Protein AF-A0A7V6NNH3-F1 (afdb_monomer)

pLDDT: mean 90.42, std 9.99, range [41.69, 98.5]

Nearest PDB structures (foldseek):
  5eke-assembly1_D  TM=4.914E-01  e=5.985E-01  Synechocystis sp. PCC 6803 substr. Kazusa
  5ekp-assemb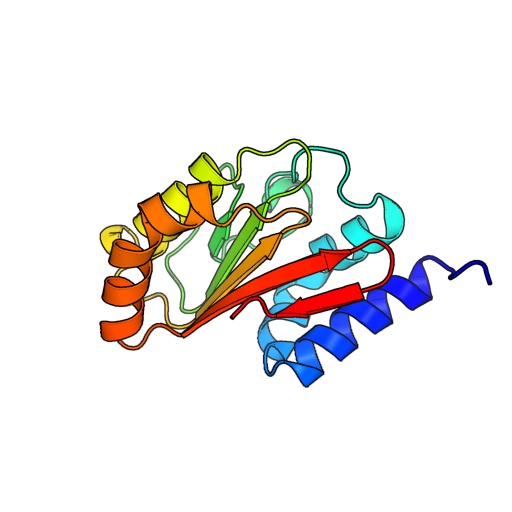ly1_D  TM=4.796E-01  e=7.758E-01  Synechocystis sp. PCC 6803 substr. Kazusa
  1tzz-assembly2_B  TM=4.819E-01  e=1.583E+00  Bradyrhizobium japonicum
  8hzy-assembly2_B  TM=3.516E-01  e=1.689E+00  Homo sapiens
  7coq-assembly1_F  TM=4.501E-01  e=5.429E+00  Enterococcus hirae ATCC 9790

Mean predicted aligned error: 4.16 Å

Sequence (146 aa):
MIIHDDELLYVLLDKLSELGLADFGELILPLLERIAEKGTKGKCPNGEEIGIDHYINFIPSRIKGMCCDRLVVVCFDGDSLDERLREMVYHSGIYCQNRNKRVLFLTSKWDTGIFEKHADACRIIESWGVDVNFVLIGKNTVNMIK

Solvent-accessible surface area (backbone atoms only — not comparable to full-atom values): 8015 Å² total; per-residue (Å²): 135,85,78,54,53,70,54,48,36,52,51,53,44,51,45,31,39,78,70,75,40,45,83,50,45,74,68,40,39,57,58,44,50,43,40,38,75,67,52,48,75,45,57,62,68,35,31,70,82,55,69,40,56,58,76,45,24,46,38,48,48,92,62,82,48,47,80,32,50,46,34,42,36,52,34,22,63,57,42,56,66,62,57,46,52,48,50,49,48,47,39,49,57,64,73,23,48,92,41,38,40,36,35,42,40,42,20,53,67,87,55,68,80,57,46,60,78,47,44,68,60,49,54,54,42,37,75,74,67,26,49,76,43,42,34,41,41,53,100,91,46,73,42,79,61,129

Secondary structure (DSSP, 8-state):
----HHHHHHHHHHHHHHTT-HHHHTTTHHHHHHHHHH-SSSPPPPGGGGT--TTSEEES-SS-----SEEEEEE-TTS-HHHHHHHHHHIIIIISTTT--EEEEEES---HHHHHHHHHHHHHHHHTT-EEEEEEEETTEEEEE-

Structure (mmCIF, N/CA/C/O backbone):
data_AF-A0A7V6NNH3-F1
#
_entry.id   AF-A0A7V6NNH3-F1
#
loop_
_atom_site.group_PDB
_atom_site.id
_atom_site.type_symbol
_atom_site.label_atom_id
_atom_site.label_alt_id
_atom_site.label_comp_id
_atom_site.label_asym_id
_atom_site.label_entity_id
_atom_site.label_seq_id
_atom_site.pdbx_PDB_ins_code
_atom_site.Cartn_x
_atom_site.Cartn_y
_atom_site.Cartn_z
_atom_site.occupancy
_atom_site.B_iso_or_equiv
_atom_site.auth_seq_id
_atom_site.auth_comp_id
_atom_site.auth_asym_id
_atom_site.auth_atom_id
_atom_site.pdbx_PDB_model_num
ATOM 1 N N . MET A 1 1 ? 28.087 -9.392 6.983 1.00 41.69 1 MET A N 1
ATOM 2 C CA . MET A 1 1 ? 27.478 -10.160 5.884 1.00 41.69 1 MET A CA 1
ATOM 3 C C . MET A 1 1 ? 26.823 -9.139 4.976 1.00 41.69 1 MET A C 1
ATOM 5 O O . MET A 1 1 ? 25.943 -8.428 5.446 1.00 41.69 1 MET A O 1
ATOM 9 N N . ILE A 1 2 ? 27.386 -8.919 3.789 1.00 43.66 2 ILE A N 1
ATOM 10 C CA . ILE A 1 2 ? 26.808 -8.004 2.800 1.00 43.66 2 ILE A CA 1
ATOM 11 C C . ILE A 1 2 ? 25.787 -8.855 2.056 1.00 43.66 2 ILE A C 1
ATOM 13 O O . ILE A 1 2 ? 26.177 -9.830 1.429 1.00 43.66 2 ILE A O 1
ATOM 17 N N . ILE A 1 3 ? 24.510 -8.547 2.249 1.00 48.88 3 ILE A N 1
ATOM 18 C CA . ILE A 1 3 ? 23.412 -9.181 1.523 1.00 48.88 3 ILE A CA 1
ATOM 19 C C . ILE A 1 3 ? 23.488 -8.627 0.099 1.00 48.88 3 ILE A C 1
ATOM 21 O O . ILE A 1 3 ? 23.536 -7.406 -0.063 1.00 48.88 3 ILE A O 1
ATOM 25 N N . HIS A 1 4 ? 23.615 -9.499 -0.900 1.00 56.59 4 HIS A N 1
ATOM 26 C CA . HIS A 1 4 ? 23.572 -9.089 -2.307 1.00 56.59 4 HIS A CA 1
ATOM 27 C C . HIS A 1 4 ? 22.135 -8.687 -2.678 1.00 56.59 4 HIS A C 1
ATOM 29 O O . HIS A 1 4 ? 21.194 -9.230 -2.107 1.00 56.59 4 HIS A O 1
ATOM 35 N N . ASP A 1 5 ? 21.952 -7.753 -3.614 1.00 61.66 5 ASP A N 1
ATOM 36 C CA . ASP A 1 5 ? 20.634 -7.176 -3.942 1.00 61.66 5 ASP A CA 1
ATOM 37 C C . ASP A 1 5 ? 19.574 -8.253 -4.280 1.00 61.66 5 ASP A C 1
ATOM 39 O O . ASP A 1 5 ? 18.426 -8.153 -3.841 1.00 61.66 5 ASP A O 1
ATOM 43 N N . ASP A 1 6 ? 19.983 -9.349 -4.931 1.00 65.31 6 ASP A N 1
ATOM 44 C CA . ASP A 1 6 ? 19.124 -10.506 -5.227 1.00 65.31 6 ASP A CA 1
ATOM 45 C C . ASP A 1 6 ? 18.584 -11.195 -3.960 1.00 65.31 6 ASP A C 1
ATOM 47 O O . ASP A 1 6 ? 17.434 -11.629 -3.926 1.00 65.31 6 ASP A O 1
ATOM 51 N N . GLU A 1 7 ? 19.371 -11.274 -2.882 1.00 79.19 7 GLU A N 1
ATOM 52 C CA . GLU A 1 7 ? 18.946 -11.911 -1.628 1.00 79.19 7 GLU A CA 1
ATOM 53 C C . GLU A 1 7 ? 17.832 -11.113 -0.936 1.00 79.19 7 GLU A C 1
ATOM 55 O O . GLU A 1 7 ? 16.930 -11.707 -0.343 1.00 79.19 7 GLU A O 1
ATOM 60 N N . LEU A 1 8 ? 17.848 -9.778 -1.026 1.00 80.88 8 LEU A N 1
ATOM 61 C CA . LEU A 1 8 ? 16.819 -8.944 -0.403 1.00 80.88 8 LEU A CA 1
ATOM 62 C C . LEU A 1 8 ? 15.466 -9.109 -1.104 1.00 80.88 8 LEU A C 1
ATOM 64 O O . LEU A 1 8 ? 14.445 -9.203 -0.425 1.00 80.88 8 LEU A O 1
ATOM 68 N N . LEU A 1 9 ? 15.446 -9.219 -2.435 1.00 87.75 9 LEU A N 1
ATOM 69 C CA . LEU A 1 9 ? 14.219 -9.484 -3.189 1.00 87.75 9 LEU A CA 1
ATOM 70 C C . LEU A 1 9 ? 13.553 -10.797 -2.749 1.00 87.75 9 LEU A C 1
ATOM 72 O O . LEU A 1 9 ? 12.356 -10.811 -2.451 1.00 87.75 9 LEU A O 1
ATOM 76 N N . TYR A 1 10 ? 14.326 -11.884 -2.648 1.00 87.94 10 TYR A N 1
ATOM 77 C CA . TYR A 1 10 ? 13.797 -13.171 -2.187 1.00 87.94 10 TYR A CA 1
ATOM 78 C C . TYR A 1 10 ? 13.292 -13.103 -0.747 1.00 87.94 10 TYR A C 1
ATOM 80 O O . TYR A 1 10 ? 12.237 -13.658 -0.455 1.00 87.94 10 TYR A O 1
ATOM 88 N N . VAL A 1 11 ? 13.982 -12.377 0.139 1.00 85.94 11 VAL A N 1
ATOM 89 C CA . VAL A 1 11 ? 13.515 -12.161 1.517 1.00 85.94 11 VAL A CA 1
ATOM 90 C C . VAL A 1 11 ? 12.179 -11.417 1.540 1.00 85.94 11 VAL A C 1
ATOM 92 O O . VAL A 1 11 ? 11.293 -11.793 2.303 1.00 85.94 11 VAL A O 1
ATOM 95 N N . LEU A 1 12 ? 11.999 -10.382 0.713 1.00 86.69 12 LEU A N 1
ATOM 96 C CA . LEU A 1 12 ? 10.727 -9.655 0.633 1.00 86.69 12 LEU A CA 1
ATOM 97 C C . LEU A 1 12 ? 9.589 -10.574 0.164 1.00 86.69 12 LEU A C 1
ATOM 99 O O . LEU A 1 12 ? 8.521 -10.584 0.775 1.00 86.69 12 LEU A O 1
ATOM 103 N N . LEU A 1 13 ? 9.824 -11.358 -0.891 1.00 90.75 13 LEU A N 1
ATOM 104 C CA . LEU A 1 13 ? 8.839 -12.294 -1.441 1.00 90.75 13 LEU A CA 1
ATOM 105 C C . LEU A 1 13 ? 8.470 -13.396 -0.443 1.00 90.75 13 LEU A C 1
ATOM 107 O O . LEU A 1 13 ? 7.286 -13.657 -0.226 1.00 90.75 13 LEU A O 1
ATOM 111 N N . ASP A 1 14 ? 9.467 -14.003 0.198 1.00 89.81 14 ASP A N 1
ATOM 112 C CA . ASP A 1 14 ? 9.269 -15.049 1.201 1.00 89.81 14 ASP A CA 1
ATOM 113 C C . ASP A 1 14 ? 8.482 -14.512 2.400 1.00 89.81 14 ASP A C 1
ATOM 115 O O . ASP A 1 14 ? 7.497 -15.111 2.825 1.00 89.81 14 ASP A O 1
ATOM 119 N N . LYS A 1 15 ? 8.807 -13.303 2.873 1.00 87.88 15 LYS A N 1
ATOM 120 C CA . LYS A 1 15 ? 8.063 -12.662 3.964 1.00 87.88 15 LYS A CA 1
ATOM 121 C C . LYS A 1 15 ? 6.627 -12.324 3.585 1.00 87.88 15 LYS A C 1
ATOM 123 O O . LYS A 1 15 ? 5.733 -12.531 4.399 1.00 87.88 15 LYS A O 1
ATOM 128 N N . LEU A 1 16 ? 6.369 -11.834 2.372 1.00 90.38 16 LEU A N 1
ATOM 129 C CA . LEU A 1 16 ? 4.991 -11.647 1.908 1.00 90.38 16 LEU A CA 1
ATOM 130 C C . LEU A 1 16 ? 4.242 -12.984 1.872 1.00 90.38 16 LEU A C 1
ATOM 132 O O . LEU A 1 16 ? 3.086 -13.043 2.284 1.00 90.38 16 LEU A O 1
ATOM 136 N N . SER A 1 17 ? 4.900 -14.064 1.451 1.00 91.94 17 SER A N 1
ATOM 137 C CA . SER A 1 17 ? 4.321 -15.408 1.459 1.00 91.94 17 SER A CA 1
ATOM 138 C C . SER A 1 17 ? 3.992 -15.900 2.873 1.00 91.94 17 SER A C 1
ATOM 140 O O . SER A 1 17 ? 2.852 -16.289 3.131 1.00 91.94 17 SER A O 1
ATOM 142 N N . GLU A 1 18 ? 4.935 -15.793 3.816 1.00 90.25 18 GLU A N 1
ATOM 143 C CA . GLU A 1 18 ? 4.736 -16.134 5.235 1.00 90.25 18 GLU A CA 1
ATOM 144 C C . GLU A 1 18 ? 3.561 -15.369 5.868 1.00 90.25 18 GLU A C 1
ATOM 146 O O . GLU A 1 18 ? 2.869 -15.893 6.740 1.00 90.25 18 GLU A O 1
ATOM 151 N N . LEU A 1 19 ? 3.323 -14.133 5.420 1.00 88.38 19 LEU A N 1
ATOM 152 C CA . LEU A 1 19 ? 2.232 -13.275 5.881 1.00 88.38 19 LEU A CA 1
ATOM 153 C C . LEU A 1 19 ? 0.894 -13.524 5.156 1.00 88.38 19 LEU A C 1
ATOM 155 O O . LEU A 1 19 ? -0.081 -12.832 5.439 1.00 88.38 19 LEU A O 1
ATOM 159 N N . GLY A 1 20 ? 0.815 -14.482 4.225 1.00 90.06 20 GLY A N 1
ATOM 160 C CA . GLY A 1 20 ? -0.402 -14.753 3.446 1.00 90.06 20 GLY A CA 1
ATOM 161 C C . GLY A 1 20 ? -0.700 -13.706 2.361 1.00 90.06 20 GLY A C 1
ATOM 162 O O . GLY A 1 20 ? -1.850 -13.530 1.950 1.00 90.06 20 GLY A O 1
ATOM 163 N N . LEU A 1 21 ? 0.332 -12.999 1.899 1.00 91.69 21 LEU A N 1
ATOM 164 C CA . LEU A 1 21 ? 0.287 -11.901 0.925 1.00 91.69 21 LEU A CA 1
ATOM 165 C C . LEU A 1 21 ? 1.037 -12.241 -0.378 1.00 91.69 21 LEU A C 1
ATOM 167 O O . LEU A 1 21 ? 1.398 -11.344 -1.140 1.00 91.69 21 LEU A O 1
ATOM 171 N N . ALA A 1 22 ? 1.283 -13.529 -0.648 1.00 91.25 22 ALA A N 1
ATOM 172 C CA . ALA A 1 22 ? 2.004 -13.991 -1.840 1.00 91.25 22 ALA A CA 1
ATOM 173 C C . ALA A 1 22 ? 1.379 -13.495 -3.158 1.00 91.25 22 ALA A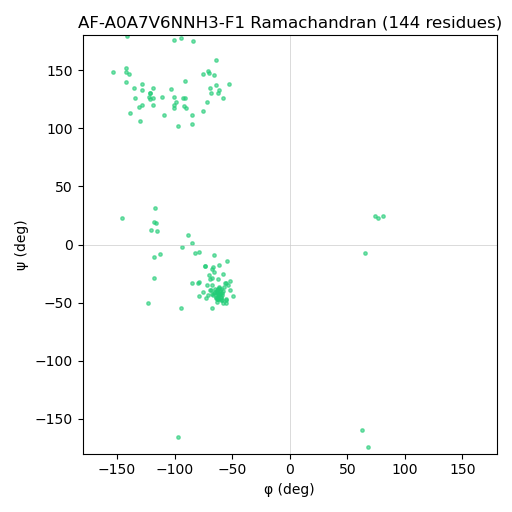 C 1
ATOM 175 O O . ALA A 1 22 ? 2.093 -13.197 -4.111 1.00 91.25 22 ALA A O 1
ATOM 176 N N . ASP A 1 23 ? 0.053 -13.348 -3.201 1.00 89.50 23 ASP A N 1
ATOM 177 C CA . ASP A 1 23 ? -0.687 -12.865 -4.370 1.00 89.50 23 ASP A CA 1
ATOM 178 C C . ASP A 1 23 ? -0.409 -11.396 -4.713 1.00 89.50 23 ASP A C 1
ATOM 180 O O . ASP A 1 23 ? -0.657 -10.980 -5.843 1.00 89.50 23 ASP A O 1
ATOM 184 N N . PHE A 1 24 ? 0.110 -10.606 -3.769 1.00 91.44 24 PHE A N 1
ATOM 185 C CA . PHE A 1 24 ? 0.626 -9.274 -4.066 1.00 91.44 24 PHE A CA 1
ATOM 186 C C . PHE A 1 24 ? 2.029 -9.320 -4.667 1.00 91.44 24 PHE A C 1
ATOM 188 O O . PHE A 1 24 ? 2.335 -8.471 -5.498 1.00 91.44 24 PHE A O 1
ATOM 195 N N . GLY A 1 25 ? 2.863 -10.289 -4.276 1.00 87.38 25 GLY A N 1
ATOM 196 C CA . GLY A 1 25 ? 4.284 -10.345 -4.632 1.00 87.38 25 GLY A CA 1
ATOM 197 C C . GLY A 1 25 ? 4.538 -10.294 -6.139 1.00 87.38 25 GLY A C 1
ATOM 198 O O . GLY A 1 25 ? 5.329 -9.471 -6.592 1.00 87.38 25 GLY A O 1
ATOM 199 N N . GLU A 1 26 ? 3.811 -11.097 -6.921 1.00 84.69 26 GLU A N 1
ATOM 200 C CA . GLU A 1 26 ? 3.919 -11.088 -8.390 1.00 84.69 26 GLU A CA 1
ATOM 201 C C . GLU A 1 26 ? 3.455 -9.757 -9.001 1.00 84.69 26 GLU A C 1
ATOM 203 O O . GLU A 1 26 ? 4.070 -9.244 -9.933 1.00 84.69 26 GLU A O 1
ATOM 208 N N . LEU A 1 27 ? 2.391 -9.166 -8.450 1.00 87.69 27 LEU A N 1
ATOM 209 C CA . LEU A 1 27 ? 1.783 -7.932 -8.958 1.00 87.69 27 LEU A CA 1
ATOM 210 C C . LEU A 1 27 ? 2.667 -6.703 -8.743 1.00 87.69 27 LEU A C 1
ATOM 212 O O . LEU A 1 27 ? 2.553 -5.723 -9.477 1.00 87.69 27 LEU A O 1
ATOM 216 N N . ILE A 1 28 ? 3.526 -6.741 -7.725 1.00 92.12 28 ILE A N 1
ATOM 217 C CA . ILE A 1 28 ? 4.402 -5.627 -7.359 1.00 92.12 28 ILE A CA 1
ATOM 218 C C . ILE A 1 28 ? 5.878 -5.976 -7.480 1.00 92.12 28 ILE A C 1
ATOM 220 O O . ILE A 1 28 ? 6.710 -5.269 -6.915 1.00 92.12 28 ILE A O 1
ATOM 224 N N . LEU A 1 29 ? 6.226 -7.014 -8.243 1.00 93.12 29 LEU A N 1
ATOM 225 C CA . LEU A 1 29 ? 7.616 -7.410 -8.455 1.00 93.12 29 LEU A CA 1
ATOM 226 C C . LEU A 1 29 ? 8.523 -6.226 -8.861 1.00 93.12 29 LEU A C 1
ATOM 228 O O . LEU A 1 29 ? 9.550 -6.052 -8.203 1.00 93.12 29 LEU A O 1
ATOM 232 N N . PRO A 1 30 ? 8.123 -5.320 -9.784 1.00 94.06 30 PRO A N 1
ATOM 233 C CA . PRO A 1 30 ? 8.950 -4.157 -10.125 1.00 94.06 30 PRO A CA 1
ATOM 234 C C . PRO A 1 30 ? 9.198 -3.193 -8.952 1.00 94.06 30 PRO A C 1
ATOM 236 O O . PRO A 1 30 ? 10.226 -2.516 -8.880 1.00 94.06 30 PRO A O 1
ATOM 239 N N . LEU A 1 31 ? 8.258 -3.113 -8.001 1.00 94.06 31 LEU A N 1
ATOM 240 C CA . LEU A 1 31 ? 8.447 -2.350 -6.768 1.00 94.06 31 LEU A CA 1
ATOM 241 C C . LEU A 1 31 ? 9.453 -3.045 -5.845 1.00 94.06 31 LEU A C 1
ATOM 243 O O . LEU A 1 31 ? 10.298 -2.366 -5.265 1.00 94.06 31 LEU A O 1
ATOM 247 N N . LEU A 1 32 ? 9.357 -4.368 -5.692 1.00 92.50 32 LEU A N 1
ATOM 248 C CA . LEU A 1 32 ? 10.240 -5.134 -4.809 1.00 92.50 32 LEU A CA 1
ATOM 249 C C . LEU A 1 32 ? 11.685 -5.118 -5.314 1.00 92.50 32 LEU A C 1
ATOM 251 O O . LEU A 1 32 ? 12.590 -4.864 -4.522 1.00 92.50 32 LEU A O 1
ATOM 255 N N . GLU A 1 33 ? 11.893 -5.291 -6.622 1.00 91.94 33 GLU A N 1
ATOM 256 C CA . GLU A 1 33 ? 13.202 -5.141 -7.275 1.00 91.94 33 GLU A CA 1
ATOM 257 C C . GLU A 1 33 ? 13.791 -3.757 -6.985 1.00 91.94 33 GLU A C 1
ATOM 259 O O . GLU A 1 33 ? 14.923 -3.621 -6.524 1.00 91.94 33 GLU A O 1
ATOM 264 N N . ARG A 1 34 ? 12.980 -2.704 -7.133 1.00 91.31 34 ARG A N 1
ATOM 265 C CA . ARG A 1 34 ? 13.418 -1.342 -6.824 1.00 91.31 34 ARG A CA 1
ATOM 266 C C . ARG A 1 34 ? 13.773 -1.149 -5.352 1.00 91.31 34 ARG A C 1
ATOM 268 O O . ARG A 1 34 ? 14.730 -0.431 -5.060 1.00 91.31 34 ARG A O 1
ATOM 275 N N . ILE A 1 35 ? 12.986 -1.702 -4.430 1.00 91.38 35 ILE A N 1
ATOM 276 C CA . ILE A 1 35 ? 13.288 -1.635 -2.994 1.00 91.38 35 ILE A CA 1
ATOM 277 C C . ILE A 1 35 ? 14.631 -2.313 -2.727 1.00 91.38 35 ILE A C 1
ATOM 279 O O . ILE A 1 35 ? 15.436 -1.754 -1.983 1.00 91.38 35 ILE A O 1
ATOM 283 N N . ALA A 1 36 ? 14.887 -3.461 -3.355 1.00 88.94 36 ALA A N 1
ATOM 284 C CA . ALA A 1 36 ? 16.144 -4.178 -3.210 1.00 88.94 36 ALA A CA 1
ATOM 285 C C . ALA A 1 36 ? 17.340 -3.351 -3.717 1.00 88.94 36 ALA A C 1
ATOM 287 O O . ALA A 1 36 ? 18.311 -3.170 -2.988 1.00 88.94 36 ALA A O 1
ATOM 288 N N . GLU A 1 37 ? 17.229 -2.754 -4.906 1.00 88.50 37 GLU A N 1
ATOM 289 C CA . GLU A 1 37 ? 18.312 -1.982 -5.532 1.00 88.50 37 GLU A CA 1
ATOM 290 C C . GLU A 1 37 ? 18.543 -0.594 -4.910 1.00 88.50 37 GLU A C 1
ATOM 292 O O . GLU A 1 37 ? 19.671 -0.108 -4.805 1.00 88.50 37 GLU A O 1
ATOM 297 N N . LYS A 1 38 ? 17.461 0.124 -4.583 1.00 89.44 38 LYS A N 1
ATOM 298 C CA . LYS A 1 38 ? 17.494 1.573 -4.292 1.00 89.44 38 LYS A CA 1
ATOM 299 C C . LYS A 1 38 ? 17.051 1.915 -2.874 1.00 89.44 38 LYS A C 1
ATOM 301 O O . LYS A 1 38 ? 17.224 3.059 -2.441 1.00 89.44 38 LYS A O 1
ATOM 306 N N . GLY A 1 39 ? 16.493 0.951 -2.145 1.00 90.38 39 GLY A N 1
ATOM 307 C CA . GLY A 1 39 ? 15.923 1.156 -0.820 1.00 90.38 39 GLY A CA 1
ATOM 308 C C . GLY A 1 39 ? 14.736 2.123 -0.815 1.00 90.38 39 GLY A C 1
ATOM 309 O O . GLY A 1 39 ? 14.097 2.389 -1.833 1.00 90.38 39 GLY A O 1
ATOM 310 N N . THR A 1 40 ? 14.452 2.677 0.366 1.00 93.75 40 THR A N 1
ATOM 311 C CA . THR A 1 40 ? 13.210 3.419 0.663 1.00 93.75 40 THR A CA 1
ATOM 312 C C . THR A 1 40 ? 13.440 4.871 1.101 1.00 93.75 40 THR A C 1
ATOM 314 O O . THR A 1 40 ? 12.523 5.517 1.592 1.00 93.75 40 THR A O 1
ATOM 317 N N . LYS A 1 41 ? 14.652 5.423 0.938 1.00 91.44 41 LYS A N 1
ATOM 318 C CA . LYS A 1 41 ? 15.007 6.767 1.454 1.00 91.44 41 LYS A CA 1
ATOM 319 C C . LYS A 1 41 ? 14.285 7.937 0.772 1.00 91.44 41 LYS A C 1
ATOM 321 O O . LYS A 1 41 ? 14.264 9.044 1.305 1.00 91.44 41 LYS A O 1
ATOM 326 N N . GLY A 1 42 ? 13.774 7.730 -0.439 1.00 92.44 42 GLY A N 1
ATOM 327 C CA . GLY A 1 42 ? 13.114 8.760 -1.244 1.00 92.44 42 GLY A CA 1
ATOM 328 C C . GLY A 1 42 ? 11.592 8.734 -1.127 1.00 92.44 42 GLY A C 1
ATOM 329 O O . GLY A 1 42 ? 11.034 8.087 -0.249 1.00 92.44 42 GLY A O 1
ATOM 330 N N . LYS A 1 43 ? 10.921 9.427 -2.049 1.00 95.06 43 LYS A N 1
ATOM 331 C CA . LYS A 1 43 ? 9.497 9.191 -2.323 1.00 95.06 43 LYS A CA 1
ATOM 332 C C . LYS A 1 43 ? 9.329 7.909 -3.128 1.00 95.06 43 LYS A C 1
ATOM 334 O O . LYS A 1 43 ? 10.181 7.607 -3.973 1.00 95.06 43 LYS A O 1
ATOM 339 N N . CYS A 1 44 ? 8.235 7.190 -2.907 1.00 95.12 44 CYS A N 1
ATOM 340 C CA . CYS A 1 44 ? 7.849 6.125 -3.816 1.00 95.12 44 CYS A CA 1
ATOM 341 C C . CYS A 1 44 ? 7.564 6.728 -5.206 1.00 95.12 44 CYS A C 1
ATOM 343 O O . CYS A 1 44 ? 6.840 7.724 -5.300 1.00 95.12 44 CYS A O 1
ATOM 345 N N . PRO A 1 45 ? 8.140 6.181 -6.293 1.00 94.19 45 PRO A N 1
ATOM 346 C CA . PRO A 1 45 ? 7.739 6.569 -7.641 1.00 94.19 45 PRO A CA 1
ATOM 347 C C . PRO A 1 45 ? 6.283 6.176 -7.886 1.00 94.19 45 PRO A C 1
ATOM 349 O O . PRO A 1 45 ? 5.752 5.276 -7.231 1.00 94.19 45 PRO A O 1
ATOM 352 N N . ASN A 1 46 ? 5.656 6.821 -8.863 1.00 94.81 46 ASN A N 1
ATOM 353 C CA . ASN A 1 46 ? 4.323 6.412 -9.284 1.00 94.81 46 ASN A CA 1
ATOM 354 C C . ASN A 1 46 ? 4.376 5.007 -9.911 1.00 94.81 46 ASN A C 1
ATOM 356 O O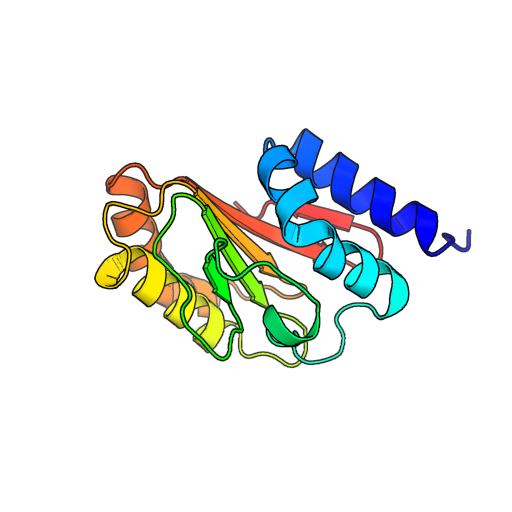 . ASN A 1 46 ? 5.363 4.678 -10.573 1.00 94.81 46 ASN A O 1
ATOM 360 N N . GLY A 1 47 ? 3.333 4.192 -9.731 1.00 92.25 47 GLY A N 1
ATOM 361 C CA . GLY A 1 47 ? 3.300 2.813 -10.242 1.00 92.25 47 GLY A CA 1
ATOM 362 C C . GLY A 1 47 ? 3.634 2.701 -11.735 1.00 92.25 47 GLY A C 1
ATOM 363 O O . GLY A 1 47 ? 4.403 1.834 -12.140 1.00 92.25 47 GLY A O 1
ATOM 364 N N . GLU A 1 48 ? 3.164 3.646 -12.549 1.00 91.19 48 GLU A N 1
ATOM 365 C CA . GLU A 1 48 ? 3.394 3.678 -13.998 1.00 91.19 48 GLU A CA 1
ATOM 366 C C . GLU A 1 48 ? 4.864 3.937 -14.358 1.00 91.19 48 GLU A C 1
ATOM 368 O O . GLU A 1 48 ? 5.342 3.493 -15.398 1.00 91.19 48 GLU A O 1
ATOM 373 N N . GLU A 1 49 ? 5.605 4.645 -13.499 1.00 92.38 49 GLU A N 1
ATOM 374 C CA . GLU A 1 49 ? 7.030 4.944 -13.705 1.00 92.38 49 GLU A CA 1
ATOM 375 C C . GLU A 1 49 ? 7.921 3.721 -13.472 1.00 92.38 49 GLU A C 1
ATOM 377 O O . GLU A 1 49 ? 9.073 3.709 -13.906 1.00 92.38 49 GLU A O 1
ATOM 382 N N . ILE A 1 50 ? 7.403 2.714 -12.769 1.00 92.06 50 ILE A N 1
ATOM 383 C CA . ILE A 1 50 ? 8.106 1.466 -12.465 1.00 92.06 50 ILE A CA 1
ATOM 384 C C . ILE A 1 50 ? 7.440 0.250 -13.112 1.00 92.06 50 ILE A C 1
ATOM 386 O O . ILE A 1 50 ? 7.797 -0.873 -12.791 1.00 92.06 50 ILE A O 1
ATOM 390 N N . GLY A 1 51 ? 6.496 0.456 -14.033 1.00 90.06 51 GLY A N 1
ATOM 391 C CA . GLY A 1 51 ? 5.885 -0.634 -14.794 1.00 90.06 51 GLY A CA 1
ATOM 392 C C . GLY A 1 51 ? 4.848 -1.461 -14.030 1.00 90.06 51 GLY A C 1
ATOM 393 O O . GLY A 1 51 ? 4.601 -2.600 -14.414 1.00 90.06 51 GLY A O 1
ATOM 394 N N . ILE A 1 52 ? 4.227 -0.916 -12.977 1.00 91.38 52 ILE A N 1
ATOM 395 C CA . ILE A 1 52 ? 3.018 -1.523 -12.403 1.00 91.38 52 ILE A CA 1
ATOM 396 C C . ILE A 1 52 ? 1.872 -1.379 -13.405 1.00 91.38 52 ILE A C 1
ATOM 398 O O . ILE A 1 52 ? 1.611 -0.289 -13.920 1.00 91.38 52 ILE A O 1
ATOM 402 N N . ASP A 1 53 ? 1.191 -2.490 -13.670 1.00 85.81 53 ASP A N 1
ATOM 403 C CA . ASP A 1 53 ? 0.062 -2.555 -14.594 1.00 85.81 53 ASP A CA 1
ATOM 404 C C . ASP A 1 53 ? -1.129 -1.708 -14.090 1.00 85.81 53 ASP A C 1
ATOM 406 O O . ASP A 1 53 ? -1.489 -1.748 -12.911 1.00 85.81 53 ASP A O 1
ATOM 410 N N . HIS A 1 54 ? -1.783 -0.964 -14.988 1.00 81.69 54 HIS A N 1
ATOM 411 C CA . HIS A 1 54 ? -2.964 -0.136 -14.695 1.00 81.69 54 HIS A CA 1
ATOM 412 C C . HIS A 1 54 ? -4.216 -0.937 -14.291 1.00 81.69 54 HIS A C 1
ATOM 414 O O . HIS A 1 54 ? -5.218 -0.346 -13.870 1.00 81.69 54 HIS A O 1
ATOM 420 N N . TYR A 1 55 ? -4.188 -2.265 -14.416 1.00 84.25 55 TYR A N 1
ATOM 421 C CA . TYR A 1 55 ? -5.194 -3.180 -13.874 1.00 84.25 55 TYR A CA 1
ATOM 422 C C . TYR A 1 55 ? -5.029 -3.450 -12.368 1.00 84.25 55 TYR A C 1
ATOM 424 O O . TYR A 1 55 ? -5.900 -4.076 -11.757 1.00 84.25 55 TYR A O 1
ATOM 432 N N . ILE A 1 56 ? -3.953 -2.961 -11.747 1.00 85.88 56 ILE A N 1
ATOM 433 C CA . ILE A 1 56 ? -3.730 -2.999 -10.300 1.00 85.88 56 ILE A CA 1
ATOM 434 C C . ILE A 1 56 ? -4.023 -1.606 -9.735 1.00 85.88 56 ILE A C 1
ATOM 436 O O . ILE A 1 56 ? -3.552 -0.602 -10.265 1.00 85.88 56 ILE A O 1
ATOM 440 N N . ASN A 1 57 ? -4.772 -1.517 -8.630 1.00 92.31 57 ASN A N 1
ATOM 441 C CA . ASN A 1 57 ? -4.847 -0.243 -7.916 1.00 92.31 57 ASN A CA 1
ATOM 442 C C . ASN A 1 57 ? -3.538 -0.055 -7.153 1.00 92.31 57 ASN A C 1
ATOM 444 O O . ASN A 1 57 ? -3.242 -0.823 -6.237 1.00 92.31 57 ASN A O 1
ATOM 448 N N . PHE A 1 58 ? -2.768 0.958 -7.532 1.00 94.94 58 PHE A N 1
ATOM 449 C CA . PHE A 1 58 ? -1.474 1.257 -6.941 1.00 94.94 58 PHE A CA 1
ATOM 450 C C . PHE A 1 58 ? -1.415 2.724 -6.527 1.00 94.94 58 PHE A C 1
ATOM 452 O O . PHE A 1 58 ? -1.880 3.603 -7.246 1.00 94.94 58 PHE A O 1
ATOM 459 N N . ILE A 1 59 ? -0.856 2.996 -5.356 1.00 96.19 59 ILE A N 1
ATOM 460 C CA . ILE A 1 59 ? -0.730 4.334 -4.784 1.00 96.19 59 ILE A CA 1
ATOM 461 C C . ILE A 1 59 ? 0.707 4.471 -4.246 1.00 96.19 59 ILE A C 1
ATOM 463 O O . ILE A 1 59 ? 1.087 3.651 -3.415 1.00 96.19 59 ILE A O 1
ATOM 467 N N . PRO A 1 60 ? 1.505 5.495 -4.618 1.00 94.88 60 PRO A N 1
ATOM 468 C CA . PRO A 1 60 ? 1.190 6.612 -5.514 1.00 94.88 60 PRO A CA 1
ATOM 469 C C . PRO A 1 60 ? 1.054 6.209 -6.975 1.00 94.88 60 PRO A C 1
ATOM 471 O O . PRO A 1 60 ? 1.749 5.332 -7.475 1.00 94.88 60 PRO A O 1
ATOM 474 N N . SER A 1 61 ? 0.186 6.920 -7.675 1.00 91.50 61 SER A N 1
ATOM 475 C CA . SER A 1 61 ? -0.030 6.752 -9.102 1.00 91.50 61 SER A CA 1
ATOM 476 C C . SER A 1 61 ? -0.547 8.061 -9.693 1.00 91.50 61 SER A C 1
ATOM 478 O O . SER A 1 61 ? -1.223 8.842 -9.014 1.00 91.50 61 SER A O 1
ATOM 480 N N . ARG A 1 62 ? -0.202 8.324 -10.958 1.00 87.88 62 ARG A N 1
ATOM 481 C CA . ARG A 1 62 ? -0.686 9.503 -11.694 1.00 87.88 62 ARG A CA 1
ATOM 482 C C . ARG A 1 62 ? -2.105 9.297 -12.209 1.00 87.88 62 ARG A C 1
ATOM 484 O O . ARG A 1 62 ? -2.858 10.264 -12.326 1.00 87.88 62 ARG A O 1
ATOM 491 N N . ILE A 1 63 ? -2.457 8.058 -12.541 1.00 83.31 63 ILE A N 1
ATOM 492 C CA . ILE A 1 63 ? -3.776 7.668 -13.021 1.00 83.31 63 ILE A CA 1
ATOM 493 C C . ILE A 1 63 ? -4.398 6.659 -12.066 1.00 83.31 63 ILE A C 1
ATOM 495 O O . ILE A 1 63 ? -3.873 5.593 -11.825 1.00 83.31 63 ILE A O 1
ATOM 499 N N . LYS A 1 64 ? -5.600 6.932 -11.578 1.00 72.75 64 LYS A N 1
ATOM 500 C CA . LYS A 1 64 ? -6.268 6.103 -10.560 1.00 72.75 64 LYS A CA 1
ATOM 501 C C . LYS A 1 64 ? -6.425 4.600 -10.897 1.00 72.75 64 LYS A C 1
ATOM 503 O O . LYS A 1 64 ? -6.746 3.824 -10.003 1.00 72.75 64 LYS A O 1
ATOM 508 N N . GLY A 1 65 ? -6.233 4.203 -12.157 1.00 76.50 65 GLY A N 1
ATOM 509 C CA . GLY A 1 65 ? -6.455 2.841 -12.635 1.00 76.50 65 GLY A CA 1
ATOM 510 C C . GLY A 1 65 ? -7.934 2.458 -12.616 1.00 76.50 65 GLY A C 1
ATOM 511 O O . GLY A 1 65 ? -8.816 3.285 -12.354 1.00 76.50 65 GLY A O 1
ATOM 512 N N . MET A 1 66 ? -8.221 1.192 -12.916 1.00 85.62 66 MET A N 1
ATOM 513 C CA . MET A 1 66 ? -9.567 0.644 -12.739 1.00 85.62 66 MET A CA 1
ATOM 514 C C . MET A 1 66 ? -9.725 0.037 -11.345 1.00 85.62 66 MET A C 1
ATOM 516 O O . MET A 1 66 ? -8.843 -0.670 -10.856 1.00 85.62 66 MET A O 1
ATOM 520 N N . CYS A 1 67 ? -10.896 0.230 -10.731 1.00 92.00 67 CYS A N 1
ATOM 521 C CA . CYS A 1 67 ? -11.218 -0.467 -9.490 1.00 92.00 67 CYS A CA 1
ATOM 522 C C . CYS A 1 67 ? -11.146 -1.987 -9.692 1.00 92.00 67 CYS A C 1
ATOM 524 O O . CYS A 1 67 ? -11.812 -2.536 -10.570 1.00 92.00 67 CYS A O 1
ATOM 526 N N . CYS A 1 68 ? -10.365 -2.654 -8.848 1.00 92.00 68 CYS A N 1
ATOM 527 C CA . CYS A 1 68 ? -10.139 -4.095 -8.857 1.00 92.00 68 CYS A CA 1
ATOM 528 C C . CYS A 1 68 ? -10.066 -4.618 -7.416 1.00 92.00 68 CYS A C 1
ATOM 530 O O . CYS A 1 68 ? -10.203 -3.854 -6.462 1.00 92.00 68 CYS A O 1
ATOM 532 N N . ASP A 1 69 ? -9.872 -5.919 -7.236 1.00 94.19 69 ASP A N 1
ATOM 533 C CA . ASP A 1 69 ? -9.984 -6.536 -5.910 1.00 94.19 69 ASP A CA 1
ATOM 534 C C . ASP A 1 69 ? -8.804 -6.210 -4.984 1.00 94.19 69 ASP A C 1
ATOM 536 O O . ASP A 1 69 ? -8.928 -6.322 -3.763 1.00 94.19 69 ASP A O 1
ATOM 540 N N . ARG A 1 70 ? -7.673 -5.769 -5.540 1.00 93.06 70 ARG A N 1
ATOM 541 C CA . ARG A 1 70 ? -6.434 -5.513 -4.802 1.00 93.06 70 ARG A CA 1
ATOM 542 C C . ARG A 1 70 ? -6.027 -4.050 -4.897 1.00 93.06 70 ARG A C 1
ATOM 544 O O . ARG A 1 70 ? -6.036 -3.465 -5.980 1.00 93.06 70 ARG A O 1
ATOM 551 N N . LEU A 1 71 ? -5.646 -3.487 -3.757 1.00 95.31 71 LEU A N 1
ATOM 552 C CA . LEU A 1 71 ? -5.048 -2.163 -3.643 1.00 95.31 71 LEU A CA 1
ATOM 553 C C . LEU A 1 71 ? -3.682 -2.285 -2.972 1.00 95.31 71 LEU A C 1
ATOM 555 O O . LEU A 1 71 ? -3.580 -2.839 -1.881 1.00 95.31 71 LEU A O 1
ATOM 559 N N . VAL A 1 72 ? -2.653 -1.735 -3.607 1.00 95.94 72 VAL A N 1
ATOM 560 C CA . VAL A 1 72 ? -1.324 -1.582 -3.018 1.00 95.94 72 VAL A CA 1
ATOM 561 C C . VAL A 1 72 ? -1.065 -0.109 -2.774 1.00 95.94 72 VAL A C 1
ATOM 563 O O . VAL A 1 72 ? -1.185 0.716 -3.677 1.00 95.94 72 VAL A O 1
ATOM 566 N N . VAL A 1 73 ? -0.701 0.221 -1.543 1.00 97.31 73 VAL A N 1
ATOM 567 C CA . VAL A 1 73 ? -0.339 1.571 -1.129 1.00 97.31 73 VAL A CA 1
ATOM 568 C C . VAL A 1 73 ? 1.071 1.542 -0.583 1.00 97.31 73 VAL A C 1
ATOM 570 O O . VAL A 1 73 ? 1.387 0.704 0.252 1.00 97.31 73 VAL A O 1
ATOM 573 N N . VAL A 1 74 ? 1.918 2.452 -1.049 1.00 97.62 74 VAL A N 1
ATOM 574 C CA . VAL A 1 74 ? 3.335 2.487 -0.703 1.00 97.62 74 VAL A CA 1
ATOM 575 C C . VAL A 1 74 ? 3.689 3.817 -0.060 1.00 97.62 74 VAL A C 1
ATOM 577 O O . VAL A 1 74 ? 3.362 4.875 -0.593 1.00 97.62 74 VAL A O 1
ATOM 580 N N . CYS A 1 75 ? 4.374 3.779 1.080 1.00 98.00 75 CYS A N 1
ATOM 581 C CA . CYS A 1 75 ? 4.847 4.966 1.785 1.00 98.00 75 CYS A CA 1
ATOM 582 C C . CYS A 1 75 ? 6.332 4.831 2.134 1.00 98.00 75 CYS A C 1
ATOM 584 O O . CYS A 1 75 ? 6.711 4.091 3.039 1.00 98.00 75 CYS A O 1
ATOM 586 N N . PHE A 1 76 ? 7.188 5.552 1.420 1.00 96.62 76 PHE A N 1
ATOM 587 C CA . PHE A 1 76 ? 8.621 5.581 1.694 1.00 96.62 76 PHE A CA 1
ATOM 588 C C . PHE A 1 76 ? 9.008 6.761 2.591 1.00 96.62 76 PHE A C 1
ATOM 590 O O . PHE A 1 76 ? 8.174 7.588 2.980 1.00 96.62 76 PHE A O 1
ATOM 597 N N . ASP A 1 77 ? 10.290 6.853 2.947 1.00 95.94 77 ASP A N 1
ATOM 598 C CA . ASP A 1 77 ? 10.795 7.820 3.925 1.00 95.94 77 ASP A CA 1
ATOM 599 C C . ASP A 1 77 ? 10.453 9.261 3.519 1.00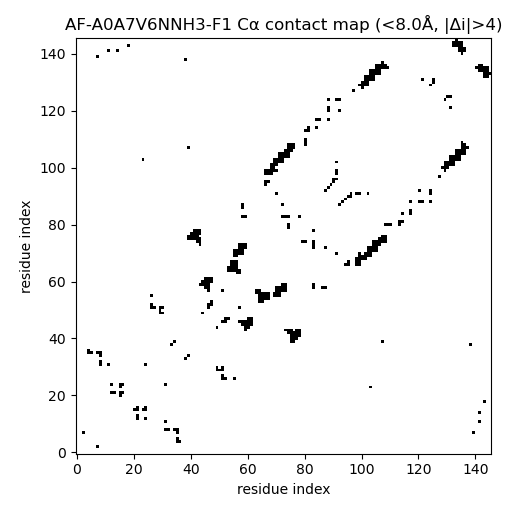 95.94 77 ASP A C 1
ATOM 601 O O . ASP A 1 77 ? 10.074 10.067 4.373 1.00 95.94 77 ASP A O 1
ATOM 605 N N . GLY A 1 78 ? 10.492 9.562 2.217 1.00 96.50 78 GLY A N 1
ATOM 606 C CA . GLY A 1 78 ? 10.186 10.879 1.655 1.00 96.50 78 GLY A CA 1
ATOM 607 C C . GLY A 1 78 ? 8.700 11.190 1.446 1.00 96.50 78 GLY A C 1
ATOM 608 O O . GLY A 1 78 ? 8.376 12.324 1.083 1.00 96.50 78 GLY A O 1
ATOM 609 N N . ASP A 1 79 ? 7.798 10.225 1.635 1.00 97.81 79 ASP A N 1
ATOM 610 C CA . ASP A 1 79 ? 6.352 10.429 1.469 1.00 97.81 79 ASP A CA 1
ATOM 611 C C . ASP A 1 79 ? 5.707 11.023 2.732 1.00 97.81 79 ASP A C 1
ATOM 613 O O . ASP A 1 79 ? 6.357 11.183 3.758 1.00 97.81 79 ASP A O 1
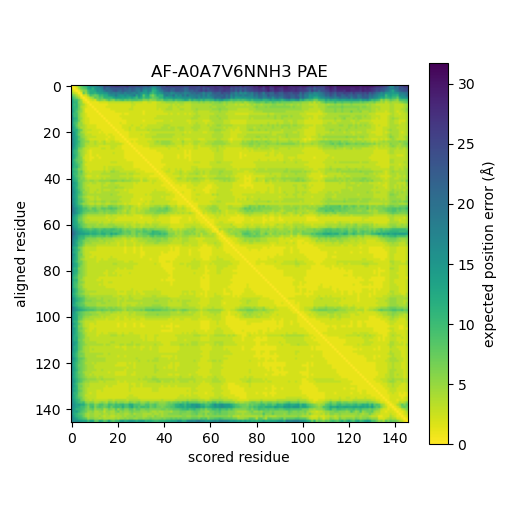ATOM 617 N N . SER A 1 80 ? 4.422 11.364 2.714 1.00 98.06 80 SER A N 1
ATOM 618 C CA . SER A 1 80 ? 3.679 11.665 3.947 1.00 98.06 80 SER A CA 1
ATOM 619 C C . SER A 1 80 ? 2.841 10.452 4.336 1.00 98.06 80 SER A C 1
ATOM 621 O O . SER A 1 80 ? 1.986 10.026 3.561 1.00 98.06 80 SER A O 1
ATOM 623 N N . LEU A 1 81 ? 3.075 9.893 5.531 1.00 97.94 81 LEU A N 1
ATOM 624 C CA . LEU A 1 81 ? 2.291 8.753 6.028 1.00 97.94 81 LEU A CA 1
ATOM 625 C C . LEU A 1 81 ? 0.808 9.122 6.147 1.00 97.94 81 LEU A C 1
ATOM 627 O O . LEU A 1 81 ? -0.051 8.354 5.728 1.00 97.94 81 LEU A O 1
ATOM 631 N N . ASP A 1 82 ? 0.528 10.330 6.640 1.00 98.50 82 ASP A N 1
ATOM 632 C CA . ASP A 1 82 ? -0.825 10.874 6.772 1.00 98.50 82 ASP A CA 1
ATOM 633 C C . ASP A 1 82 ? -1.530 10.958 5.409 1.00 98.50 82 ASP A C 1
ATOM 635 O O . ASP A 1 82 ? -2.656 10.493 5.240 1.00 98.50 82 ASP A O 1
ATOM 639 N N . GLU A 1 83 ? -0.835 11.468 4.386 1.00 98.31 83 GLU A N 1
ATOM 640 C CA . GLU A 1 83 ? -1.397 11.540 3.035 1.00 98.31 83 GLU A CA 1
ATOM 641 C C . GLU A 1 83 ? -1.631 10.154 2.433 1.00 98.31 83 GLU A C 1
ATOM 643 O O . GLU A 1 83 ? -2.681 9.942 1.831 1.00 98.31 83 GLU A O 1
ATOM 648 N N . ARG A 1 84 ? -0.700 9.207 2.611 1.00 98.25 84 ARG A N 1
ATOM 649 C CA . ARG A 1 84 ? -0.829 7.848 2.062 1.00 98.25 84 ARG A CA 1
ATOM 650 C C . ARG A 1 84 ? -1.964 7.068 2.721 1.00 98.25 84 ARG A C 1
ATOM 652 O O . ARG A 1 84 ? -2.733 6.420 2.015 1.00 98.25 84 ARG A O 1
ATOM 659 N N . LEU A 1 85 ? -2.111 7.160 4.044 1.00 98.38 85 LEU A N 1
ATOM 660 C CA . LEU A 1 85 ? -3.234 6.556 4.771 1.00 98.38 85 LEU A CA 1
ATOM 661 C C . LEU A 1 85 ? -4.565 7.154 4.323 1.00 98.38 85 LEU A C 1
ATOM 663 O O . LEU A 1 85 ? -5.510 6.426 4.023 1.00 98.38 85 LEU A O 1
ATOM 667 N N . ARG A 1 86 ? -4.619 8.481 4.193 1.00 98.25 86 ARG A N 1
ATOM 668 C CA . ARG A 1 86 ? -5.794 9.173 3.674 1.00 98.25 86 ARG A CA 1
ATOM 669 C C . ARG A 1 86 ? -6.146 8.680 2.269 1.00 98.25 86 ARG A C 1
ATOM 671 O O . ARG A 1 86 ? -7.291 8.318 2.026 1.00 98.25 86 ARG A O 1
ATOM 678 N N . GLU A 1 87 ? -5.187 8.638 1.348 1.00 97.44 87 GLU A N 1
ATOM 679 C CA . GLU A 1 87 ? -5.410 8.146 -0.017 1.00 97.44 87 GLU A CA 1
ATOM 680 C C . GLU A 1 87 ? -5.904 6.694 -0.039 1.00 97.44 87 GLU A C 1
ATOM 682 O O . GLU A 1 87 ? -6.871 6.402 -0.741 1.00 97.44 87 GLU A O 1
ATOM 687 N N . MET A 1 88 ? -5.318 5.813 0.780 1.00 97.50 88 MET A N 1
ATOM 688 C CA . MET A 1 88 ? -5.784 4.434 0.957 1.00 97.50 88 MET A CA 1
ATOM 689 C C . MET A 1 88 ? -7.259 4.388 1.373 1.00 97.50 88 MET A C 1
ATOM 691 O O . MET A 1 88 ? -8.054 3.672 0.757 1.00 97.50 88 MET A O 1
ATOM 695 N N . VAL A 1 89 ? -7.630 5.161 2.398 1.00 97.31 89 VAL A N 1
ATOM 696 C CA . VAL A 1 89 ? -8.994 5.215 2.936 1.00 97.31 89 VAL A CA 1
ATOM 697 C C . VAL A 1 89 ? -9.977 5.765 1.905 1.00 97.31 89 VAL A C 1
ATOM 699 O O . VAL A 1 89 ? -11.033 5.177 1.702 1.00 97.31 89 VAL A O 1
ATOM 702 N N . TYR A 1 90 ? -9.649 6.855 1.205 1.00 96.00 90 TYR A N 1
ATOM 703 C CA . TYR A 1 90 ? -10.523 7.383 0.150 1.00 96.00 90 TYR A CA 1
ATOM 704 C C . TYR A 1 90 ? -10.681 6.384 -0.998 1.00 96.00 90 TYR A C 1
ATOM 706 O O . TYR A 1 90 ? -11.781 6.209 -1.528 1.00 96.00 90 TYR A O 1
ATOM 714 N N . HIS A 1 91 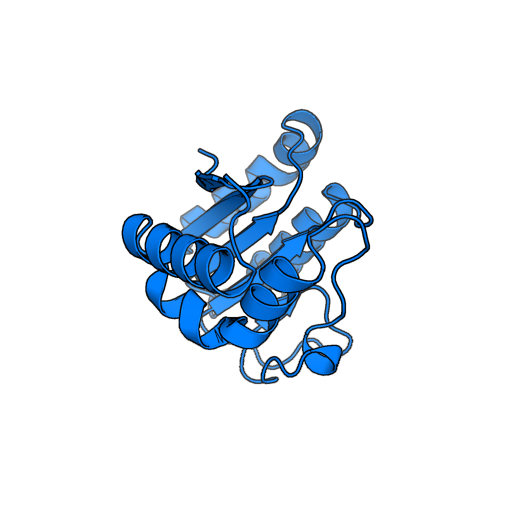? -9.597 5.711 -1.383 1.00 95.38 91 HIS A N 1
ATOM 715 C CA . HIS A 1 91 ? -9.630 4.777 -2.497 1.00 95.38 91 HIS A CA 1
ATOM 716 C C . HIS A 1 91 ? -10.469 3.544 -2.193 1.00 95.38 91 HIS A C 1
ATOM 718 O O . HIS A 1 91 ? -11.429 3.272 -2.909 1.00 95.38 91 HIS A O 1
ATOM 724 N N . SER A 1 92 ? -10.162 2.848 -1.104 1.00 94.94 92 SER A N 1
ATOM 725 C CA . SER A 1 92 ? -10.892 1.644 -0.694 1.00 94.94 92 SER A CA 1
ATOM 726 C C . SER A 1 92 ? -12.292 1.951 -0.158 1.00 94.94 92 SER A C 1
ATOM 728 O O . SER A 1 92 ? -13.234 1.198 -0.406 1.00 94.94 92 SER A O 1
ATOM 730 N N . GLY A 1 93 ? -12.445 3.081 0.535 1.00 93.94 93 GLY A N 1
ATOM 731 C CA . GLY A 1 93 ? -13.656 3.439 1.257 1.00 93.94 93 GLY A CA 1
ATOM 732 C C . GLY A 1 93 ? -14.736 4.116 0.414 1.00 93.94 93 GLY A C 1
ATOM 733 O O . GLY A 1 93 ? -15.924 3.939 0.673 1.00 93.94 93 GLY A O 1
ATOM 734 N N . ILE A 1 94 ? -14.334 4.905 -0.586 1.00 93.38 94 ILE A N 1
ATOM 735 C CA . ILE A 1 94 ? -15.248 5.7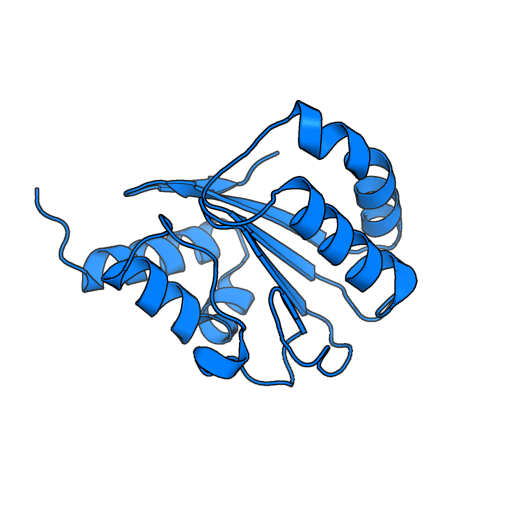65 -1.353 1.00 93.38 94 ILE A CA 1
ATOM 736 C C . ILE A 1 94 ? -15.172 5.441 -2.840 1.00 93.38 94 ILE A C 1
ATOM 738 O O . ILE A 1 94 ? -16.192 5.242 -3.493 1.00 93.38 94 ILE A O 1
ATOM 742 N N . TYR A 1 95 ? -13.968 5.387 -3.403 1.00 93.31 95 TYR A N 1
ATOM 743 C CA . TYR A 1 95 ? -13.811 5.306 -4.851 1.00 93.31 95 TYR A CA 1
ATOM 744 C C . TYR A 1 95 ? -14.032 3.912 -5.429 1.00 93.31 95 TYR A C 1
ATOM 746 O O . TYR A 1 95 ? -14.695 3.772 -6.453 1.00 93.31 95 TYR A O 1
ATOM 754 N N . CYS A 1 96 ? -13.463 2.904 -4.782 1.00 93.25 96 CYS A N 1
ATOM 755 C CA . CYS A 1 96 ? -13.537 1.502 -5.166 1.00 93.25 96 CYS A CA 1
ATOM 756 C C . CYS A 1 96 ? -14.256 0.680 -4.094 1.00 93.25 96 CYS A C 1
ATOM 758 O O . CYS A 1 96 ? -13.982 -0.512 -3.915 1.00 93.25 96 CYS A O 1
ATOM 760 N N . GLN A 1 97 ? -15.208 1.319 -3.406 1.00 92.50 97 GLN A N 1
ATOM 761 C CA . GLN A 1 97 ? -16.050 0.685 -2.403 1.00 92.50 97 GLN A CA 1
ATOM 762 C C . GLN A 1 97 ? -16.713 -0.571 -2.983 1.00 92.50 97 GLN A C 1
ATOM 764 O O . GLN A 1 97 ? -17.168 -0.583 -4.130 1.00 92.50 97 GLN A O 1
ATOM 769 N N . ASN A 1 98 ? -16.757 -1.648 -2.196 1.00 87.81 98 ASN A N 1
ATOM 770 C CA . ASN A 1 98 ? -17.276 -2.971 -2.571 1.00 87.81 98 ASN A CA 1
ATOM 771 C C . ASN A 1 98 ? -16.493 -3.716 -3.670 1.00 87.81 98 ASN A C 1
ATOM 773 O O . ASN A 1 98 ? -16.783 -4.894 -3.905 1.00 87.81 98 ASN A O 1
ATOM 777 N N . ARG A 1 99 ? -15.508 -3.075 -4.316 1.00 93.50 99 ARG A N 1
ATOM 778 C CA . ARG A 1 99 ? -14.599 -3.696 -5.290 1.00 93.50 99 ARG A CA 1
ATOM 779 C C . ARG A 1 99 ? -13.320 -4.163 -4.622 1.00 93.50 99 ARG A C 1
ATOM 781 O O . ARG A 1 99 ? -13.031 -5.347 -4.702 1.00 93.50 99 ARG A O 1
ATOM 788 N N . ASN A 1 100 ? -12.609 -3.285 -3.911 1.00 92.62 100 ASN A N 1
ATOM 789 C CA . ASN A 1 100 ? -11.430 -3.721 -3.166 1.00 92.62 100 ASN A CA 1
ATOM 790 C C . ASN A 1 100 ? -11.834 -4.763 -2.111 1.00 92.62 100 ASN A C 1
ATOM 792 O O . ASN A 1 100 ? -12.819 -4.589 -1.393 1.00 92.62 100 ASN A O 1
ATOM 796 N N . LYS A 1 101 ? -11.071 -5.853 -2.053 1.00 94.69 101 LYS A N 1
ATOM 797 C CA . LYS A 1 101 ? -11.199 -6.951 -1.088 1.00 94.69 101 LYS A CA 1
ATOM 798 C C . LYS A 1 101 ? -9.955 -7.094 -0.236 1.00 94.69 101 LYS A C 1
ATOM 800 O O . LYS A 1 101 ? -10.064 -7.539 0.897 1.00 94.69 101 LYS A O 1
ATOM 805 N N . ARG A 1 102 ? -8.793 -6.712 -0.768 1.00 94.75 102 ARG A N 1
ATOM 806 C CA . ARG A 1 102 ? -7.521 -6.762 -0.051 1.00 94.75 102 ARG A CA 1
ATOM 807 C C . ARG A 1 102 ? -6.739 -5.480 -0.272 1.00 94.75 102 ARG A C 1
ATOM 809 O O . ARG A 1 102 ? -6.621 -5.005 -1.404 1.00 94.75 102 ARG A O 1
ATOM 816 N N . VAL A 1 103 ? -6.196 -4.942 0.809 1.00 95.81 103 VAL A N 1
ATOM 817 C CA . VAL A 1 103 ? -5.343 -3.758 0.812 1.00 95.81 103 VAL A CA 1
ATOM 818 C C . VAL A 1 103 ? -4.005 -4.145 1.421 1.00 95.81 103 VAL A C 1
ATOM 8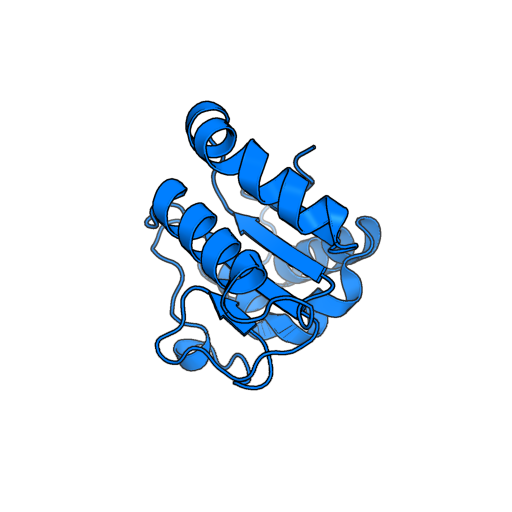20 O O . VAL A 1 103 ? -3.959 -4.650 2.538 1.00 95.81 103 VAL A O 1
ATOM 823 N N . LEU A 1 104 ? -2.923 -3.885 0.696 1.00 96.62 104 LEU A N 1
ATOM 824 C CA . LEU A 1 104 ? -1.561 -3.963 1.204 1.00 96.62 104 LEU A CA 1
ATOM 825 C C . LEU A 1 104 ? -1.008 -2.545 1.330 1.00 96.62 104 LEU A C 1
ATOM 827 O O . LEU A 1 104 ? -0.753 -1.884 0.326 1.00 96.62 104 LEU A O 1
ATOM 831 N N . PHE A 1 105 ? -0.804 -2.088 2.559 1.00 97.81 105 PHE A N 1
ATOM 832 C CA . PHE A 1 105 ? -0.092 -0.858 2.862 1.00 97.81 105 PHE A CA 1
ATOM 833 C C . PHE A 1 105 ? 1.357 -1.188 3.217 1.00 97.81 105 PHE A C 1
ATOM 835 O O . PHE A 1 105 ? 1.663 -1.639 4.320 1.00 97.81 105 PHE A O 1
ATOM 842 N N . LEU A 1 106 ? 2.257 -0.964 2.271 1.00 96.38 106 LEU A N 1
ATOM 843 C CA . LEU A 1 106 ? 3.678 -1.238 2.383 1.00 96.38 106 LEU A CA 1
ATOM 844 C C . LEU A 1 106 ? 4.427 0.053 2.728 1.00 96.38 106 LEU A C 1
ATOM 846 O O . LEU A 1 106 ? 4.340 1.044 2.008 1.00 96.38 106 LEU A O 1
ATOM 850 N N . THR A 1 107 ? 5.171 0.078 3.827 1.00 97.00 107 THR A N 1
ATOM 851 C CA . THR A 1 107 ? 5.795 1.318 4.305 1.00 97.00 107 THR A CA 1
ATOM 852 C C . THR A 1 107 ? 7.179 1.096 4.878 1.00 97.00 107 THR A C 1
ATOM 854 O O . THR A 1 107 ? 7.431 0.054 5.462 1.00 97.00 107 THR A O 1
ATOM 857 N N . SER A 1 108 ? 8.083 2.068 4.762 1.00 95.62 108 SER A N 1
ATOM 858 C CA . SER A 1 108 ? 9.375 2.053 5.472 1.00 95.62 108 SER A CA 1
ATOM 859 C C . SER A 1 108 ? 9.346 2.791 6.809 1.00 95.62 108 SER A C 1
ATOM 861 O O . SER A 1 108 ? 10.338 2.829 7.538 1.00 95.62 108 SER A O 1
ATOM 863 N N . LYS A 1 109 ? 8.198 3.379 7.152 1.00 94.69 109 LYS A N 1
ATOM 864 C CA . LYS A 1 109 ? 8.000 4.137 8.386 1.00 94.69 109 LYS A CA 1
ATOM 865 C C . LYS A 1 109 ? 6.620 3.922 8.978 1.00 94.69 109 LYS A C 1
ATOM 867 O O . LYS A 1 109 ? 5.643 3.701 8.265 1.00 94.69 109 LYS A O 1
ATOM 872 N N . TRP A 1 110 ? 6.533 4.055 10.291 1.00 96.12 110 TRP A N 1
ATOM 873 C CA . TRP A 1 110 ? 5.271 3.970 11.003 1.00 96.12 110 TRP A CA 1
ATOM 874 C C . TRP A 1 110 ? 5.229 4.980 12.138 1.00 96.12 110 TRP A C 1
ATOM 876 O O . TRP A 1 110 ? 6.220 5.172 12.839 1.00 96.12 110 TRP A O 1
ATOM 886 N N . ASP A 1 111 ? 4.071 5.607 12.307 1.00 96.94 111 ASP A N 1
ATOM 887 C CA . ASP A 1 111 ? 3.770 6.494 13.421 1.00 96.94 111 ASP A CA 1
ATOM 888 C C . ASP A 1 111 ? 2.343 6.200 13.888 1.00 96.94 111 ASP A C 1
ATOM 890 O O . ASP A 1 111 ? 1.373 6.430 13.159 1.00 96.94 111 ASP A O 1
ATOM 894 N N . THR A 1 112 ? 2.223 5.671 15.104 1.00 96.69 112 THR A N 1
ATOM 895 C CA . THR A 1 112 ? 0.933 5.290 15.687 1.00 96.69 112 THR A CA 1
ATOM 896 C C . THR A 1 112 ? 0.005 6.493 15.854 1.00 96.69 112 THR A C 1
ATOM 898 O O . THR A 1 112 ? -1.185 6.377 15.586 1.00 96.69 112 THR A O 1
ATOM 901 N N . GLY A 1 113 ? 0.528 7.665 16.227 1.00 98.06 113 GLY A N 1
ATOM 902 C CA . GLY A 1 113 ? -0.282 8.870 16.415 1.00 98.06 113 GLY A CA 1
ATOM 903 C C . GLY A 1 113 ? -0.842 9.423 15.102 1.00 98.06 113 GLY A C 1
ATOM 904 O O . GLY A 1 113 ? -1.919 10.018 15.086 1.00 98.06 113 GLY A O 1
ATOM 905 N N . ILE A 1 114 ? -0.144 9.217 13.982 1.00 97.81 114 ILE A N 1
ATOM 906 C CA . ILE A 1 114 ? -0.692 9.494 12.648 1.00 97.81 114 ILE A CA 1
ATOM 907 C C . ILE A 1 114 ? -1.744 8.446 12.280 1.00 97.81 114 ILE A C 1
ATOM 909 O O . ILE A 1 114 ? -2.821 8.822 11.821 1.00 97.81 114 ILE A O 1
ATOM 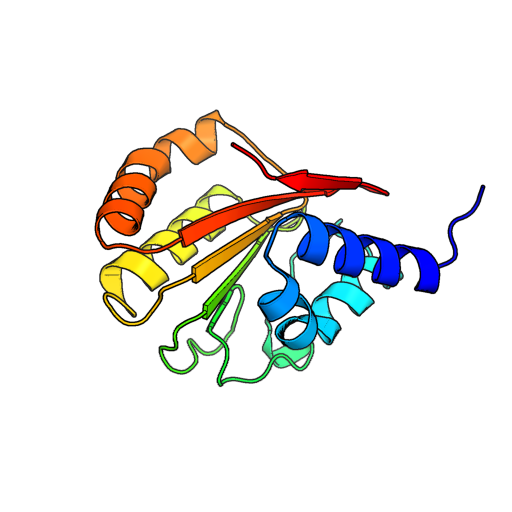913 N N . PHE A 1 115 ? -1.463 7.159 12.499 1.00 97.81 115 PHE A N 1
ATOM 914 C CA . PHE A 1 115 ? -2.402 6.080 12.187 1.00 97.81 115 PHE A CA 1
ATOM 915 C C . PHE A 1 115 ? -3.734 6.212 12.934 1.00 97.81 115 PHE A C 1
ATOM 917 O O . PHE A 1 115 ? -4.785 6.050 12.317 1.00 97.81 115 PHE A O 1
ATOM 924 N N . GLU A 1 116 ? -3.723 6.572 14.221 1.00 97.75 116 GLU A N 1
ATOM 925 C CA . GLU A 1 116 ? -4.951 6.695 15.020 1.00 97.75 116 GLU A CA 1
ATOM 926 C C . GLU A 1 116 ? -5.958 7.700 14.443 1.00 97.75 116 GLU A C 1
ATOM 928 O O . GLU A 1 116 ? -7.162 7.528 14.615 1.00 97.75 116 GLU A O 1
ATOM 933 N N . LYS A 1 117 ? -5.503 8.691 13.667 1.00 97.88 117 LYS A N 1
ATOM 934 C CA . LYS A 1 117 ? -6.390 9.629 12.954 1.00 97.88 117 LYS A CA 1
ATOM 935 C C . LYS A 1 117 ? -7.227 8.955 11.860 1.00 97.88 117 LYS A C 1
ATOM 937 O O . LYS A 1 117 ? -8.264 9.488 11.476 1.00 97.88 117 LYS A O 1
ATOM 942 N N . HIS A 1 118 ? -6.769 7.812 11.349 1.00 97.50 118 HIS A N 1
ATOM 943 C CA . HIS A 1 118 ? -7.379 7.049 10.251 1.00 97.50 118 HIS A CA 1
ATOM 944 C C . HIS A 1 118 ? -7.936 5.691 10.696 1.00 97.50 118 HIS A C 1
ATOM 946 O O . HIS A 1 118 ? -8.620 5.029 9.913 1.00 97.50 118 HIS A O 1
ATOM 952 N N . ALA A 1 119 ? -7.668 5.272 11.936 1.00 96.31 119 ALA A N 1
ATOM 953 C CA . ALA A 1 119 ? -8.027 3.954 12.455 1.00 96.31 119 ALA A CA 1
ATOM 954 C C . ALA A 1 119 ? -9.537 3.673 12.381 1.00 96.31 119 ALA A C 1
ATOM 956 O O . ALA A 1 119 ? -9.940 2.576 12.003 1.00 96.31 119 ALA A O 1
ATOM 957 N N . ASP A 1 120 ? -10.388 4.659 12.674 1.00 97.56 120 ASP A N 1
ATOM 958 C CA . ASP A 1 120 ? -11.849 4.511 12.582 1.00 97.56 120 ASP A CA 1
ATOM 959 C C . ASP A 1 120 ? -12.304 4.200 11.157 1.00 97.56 120 ASP A C 1
ATOM 961 O O . ASP A 1 120 ? -13.136 3.321 10.940 1.00 97.56 120 ASP A O 1
ATOM 965 N N . ALA A 1 121 ? -11.719 4.883 10.173 1.00 97.38 121 ALA A N 1
ATOM 966 C CA . ALA A 1 121 ? -12.038 4.647 8.776 1.00 97.38 121 ALA A CA 1
ATOM 967 C C . ALA A 1 121 ? -11.543 3.271 8.310 1.00 97.38 121 ALA A C 1
ATOM 969 O O . ALA A 1 121 ? -12.269 2.580 7.598 1.00 97.38 121 ALA A O 1
ATOM 970 N N . CYS A 1 122 ? -10.358 2.840 8.762 1.00 96.44 122 CYS A N 1
ATOM 971 C CA . CYS A 1 122 ? -9.846 1.493 8.494 1.00 96.44 122 CYS A CA 1
ATOM 972 C C . CYS A 1 122 ? -10.791 0.424 9.059 1.00 96.44 122 CYS A C 1
ATOM 974 O O . CYS A 1 122 ? -11.212 -0.456 8.317 1.00 96.44 122 CYS A O 1
ATOM 976 N N . ARG A 1 123 ? -11.234 0.570 10.315 1.00 96.81 123 ARG A N 1
ATOM 977 C CA . ARG A 1 123 ? -12.195 -0.352 10.947 1.00 96.81 123 ARG A CA 1
ATOM 978 C C . ARG A 1 123 ? -13.524 -0.427 10.198 1.00 96.81 123 ARG A C 1
ATOM 980 O O . ARG A 1 123 ? -14.115 -1.498 10.077 1.00 96.81 123 ARG A O 1
ATOM 987 N N . ILE A 1 124 ? -14.007 0.704 9.684 1.00 96.81 124 ILE A N 1
ATOM 988 C CA . ILE A 1 124 ? -15.214 0.740 8.849 1.00 96.81 124 ILE A CA 1
ATOM 989 C C . ILE A 1 124 ? -14.988 -0.033 7.543 1.00 96.81 124 ILE A C 1
ATOM 991 O O . ILE A 1 124 ? -15.826 -0.855 7.180 1.00 96.81 124 ILE A O 1
ATOM 995 N N . ILE A 1 125 ? -13.859 0.185 6.865 1.00 96.44 125 ILE A N 1
ATOM 996 C CA . ILE A 1 125 ? -13.500 -0.527 5.629 1.00 96.44 125 ILE A CA 1
ATOM 997 C C . ILE A 1 125 ? -13.406 -2.039 5.881 1.00 96.44 125 ILE A C 1
ATOM 999 O O . ILE A 1 125 ? -13.990 -2.827 5.136 1.00 96.44 125 ILE A O 1
ATOM 1003 N N . GLU A 1 126 ? -12.751 -2.448 6.965 1.00 96.25 126 GLU A N 1
ATOM 1004 C CA . GLU A 1 126 ? -12.641 -3.852 7.372 1.00 96.25 126 GLU A CA 1
ATOM 1005 C C . GLU A 1 126 ? -14.009 -4.475 7.674 1.00 96.25 126 GLU A C 1
ATOM 1007 O O . GLU A 1 126 ? -14.274 -5.612 7.282 1.00 96.25 126 GLU A O 1
ATOM 1012 N N . SER A 1 127 ? -14.933 -3.718 8.282 1.00 96.25 127 SER A N 1
ATOM 1013 C CA . SER A 1 127 ? -16.303 -4.186 8.549 1.00 96.25 127 SER A CA 1
ATOM 1014 C C . SER A 1 127 ? -17.095 -4.540 7.281 1.00 96.25 127 SER A C 1
ATOM 1016 O O . SER A 1 127 ? -18.087 -5.265 7.354 1.00 96.25 127 SER A O 1
ATOM 1018 N N . TRP A 1 128 ? -16.650 -4.075 6.110 1.00 95.44 128 TRP A N 1
ATOM 1019 C CA . TRP A 1 128 ? -17.220 -4.425 4.805 1.00 95.44 128 TRP A CA 1
ATOM 1020 C C . TRP A 1 128 ? -16.588 -5.680 4.181 1.00 95.44 128 TRP A C 1
ATOM 1022 O O . TRP A 1 128 ? -16.871 -6.009 3.027 1.00 95.44 128 TRP A O 1
ATOM 1032 N N . GLY A 1 129 ? -15.742 -6.390 4.934 1.00 94.50 129 GLY A N 1
ATOM 1033 C CA . GLY A 1 129 ? -15.049 -7.599 4.494 1.00 94.50 129 GLY A CA 1
ATOM 1034 C C . GLY A 1 129 ? -13.796 -7.323 3.664 1.00 94.50 129 GLY A C 1
ATOM 1035 O O . GLY A 1 129 ? -13.421 -8.161 2.844 1.00 94.50 129 GLY A O 1
ATOM 1036 N N . VAL A 1 130 ? -13.181 -6.149 3.831 1.00 95.62 130 VAL A N 1
ATOM 1037 C CA . VAL A 1 130 ? -11.891 -5.816 3.215 1.00 95.62 130 VAL A CA 1
ATOM 1038 C C . VAL A 1 130 ? -10.762 -6.204 4.167 1.00 95.62 130 VAL A C 1
ATOM 1040 O O . VAL A 1 130 ? -10.741 -5.777 5.314 1.00 95.62 130 VAL A O 1
ATOM 1043 N N . ASP A 1 131 ? -9.812 -6.992 3.683 1.00 95.38 131 ASP A N 1
ATOM 1044 C CA . ASP A 1 131 ? -8.617 -7.410 4.417 1.00 95.38 131 ASP A CA 1
ATOM 1045 C C . ASP A 1 131 ? -7.519 -6.338 4.287 1.00 95.38 131 ASP A C 1
ATOM 1047 O O . ASP A 1 131 ? -6.910 -6.198 3.221 1.00 95.38 131 ASP A O 1
ATOM 1051 N N . VAL A 1 132 ? -7.305 -5.534 5.335 1.00 96.31 132 VAL A N 1
ATOM 1052 C CA . VAL A 1 132 ? -6.336 -4.425 5.343 1.00 96.31 132 VAL A CA 1
ATOM 1053 C C . VAL A 1 132 ? -5.061 -4.844 6.070 1.00 96.31 132 VAL A C 1
ATOM 1055 O O . VAL A 1 132 ? -5.065 -5.125 7.262 1.00 96.31 132 VAL A O 1
ATOM 1058 N N . ASN A 1 133 ? -3.943 -4.854 5.347 1.00 96.25 133 ASN A N 1
ATOM 1059 C CA . ASN A 1 133 ? -2.660 -5.343 5.837 1.00 96.25 133 ASN A CA 1
ATOM 1060 C C . ASN A 1 133 ? -1.622 -4.226 5.824 1.00 96.25 133 ASN A C 1
ATOM 1062 O O . ASN A 1 133 ? -1.284 -3.704 4.762 1.00 96.25 133 ASN A O 1
ATOM 1066 N N . PHE A 1 134 ? -1.067 -3.900 6.988 1.00 96.81 134 PHE A N 1
ATOM 1067 C CA . PHE A 1 134 ? 0.032 -2.947 7.116 1.00 96.81 134 PHE A CA 1
ATOM 1068 C C . PHE A 1 134 ? 1.352 -3.696 7.269 1.00 96.81 134 PHE A C 1
ATOM 1070 O O . PHE A 1 134 ? 1.496 -4.555 8.138 1.00 96.81 134 PHE A O 1
ATOM 1077 N N . VAL A 1 135 ? 2.332 -3.369 6.433 1.00 95.00 135 VAL A N 1
ATOM 1078 C CA . VAL A 1 135 ? 3.633 -4.036 6.399 1.00 95.00 135 VAL A CA 1
ATOM 1079 C C . VAL A 1 135 ? 4.745 -2.998 6.469 1.00 95.00 135 VAL A C 1
ATOM 1081 O O . VAL A 1 135 ? 4.870 -2.142 5.594 1.00 95.00 135 VAL A O 1
ATOM 1084 N N . LEU A 1 136 ? 5.574 -3.100 7.507 1.00 94.50 136 LEU A N 1
ATOM 1085 C CA . LEU A 1 136 ? 6.766 -2.286 7.707 1.00 94.50 136 LEU A CA 1
ATOM 1086 C C . LEU A 1 136 ? 7.995 -2.973 7.098 1.00 94.50 136 LEU A C 1
ATOM 1088 O O . LEU A 1 136 ? 8.399 -4.049 7.547 1.00 94.50 136 LEU A O 1
ATOM 1092 N N . ILE A 1 137 ? 8.620 -2.316 6.125 1.00 90.50 137 ILE A N 1
ATOM 1093 C CA . ILE A 1 137 ? 9.911 -2.674 5.543 1.00 90.50 137 ILE A CA 1
ATOM 1094 C C . ILE A 1 137 ? 11.022 -1.977 6.331 1.00 90.50 137 ILE A C 1
ATOM 1096 O O . ILE A 1 137 ? 11.128 -0.753 6.355 1.00 90.50 137 ILE A O 1
ATOM 1100 N N . GLY A 1 138 ? 11.889 -2.768 6.946 1.00 81.44 138 GLY A N 1
ATOM 1101 C CA . GLY A 1 138 ? 13.177 -2.336 7.464 1.00 81.44 138 GLY A CA 1
ATOM 1102 C C . GLY A 1 138 ? 14.319 -2.712 6.523 1.00 81.44 138 GLY A C 1
ATOM 1103 O O . GLY A 1 138 ? 14.142 -3.429 5.543 1.00 81.44 138 GLY A O 1
ATOM 1104 N N . LYS A 1 139 ? 15.535 -2.277 6.869 1.00 67.19 139 LYS A N 1
ATOM 1105 C CA . LYS A 1 139 ? 16.749 -2.495 6.062 1.00 67.19 139 LYS A CA 1
ATOM 1106 C C . LYS A 1 139 ? 16.981 -3.963 5.665 1.00 67.19 139 LYS A C 1
ATOM 1108 O O . LYS A 1 139 ? 17.533 -4.180 4.602 1.00 67.19 139 LYS A O 1
ATOM 1113 N N . ASN A 1 140 ? 16.560 -4.922 6.498 1.00 67.50 140 ASN A N 1
ATOM 1114 C CA . ASN A 1 140 ? 16.639 -6.373 6.257 1.00 67.50 140 ASN A CA 1
ATOM 1115 C C . ASN A 1 140 ? 15.435 -7.121 6.870 1.00 67.50 140 ASN A C 1
ATOM 1117 O O . ASN A 1 140 ? 15.550 -8.280 7.264 1.00 67.50 140 ASN A O 1
ATOM 1121 N N . THR A 1 141 ? 14.315 -6.438 7.098 1.00 74.94 141 THR A N 1
ATOM 1122 C CA . THR A 1 141 ? 13.177 -7.006 7.832 1.00 74.94 141 THR A CA 1
ATOM 1123 C C . THR A 1 141 ? 11.872 -6.606 7.176 1.00 74.94 141 THR A C 1
ATOM 1125 O O . THR A 1 141 ? 11.746 -5.509 6.647 1.00 74.94 141 THR A O 1
ATOM 1128 N N . VAL A 1 142 ? 10.887 -7.492 7.238 1.00 82.44 142 VAL A N 1
ATOM 1129 C CA . VAL A 1 142 ? 9.514 -7.221 6.817 1.00 82.44 142 VAL A CA 1
ATOM 1130 C C . VAL A 1 142 ? 8.629 -7.698 7.946 1.00 82.44 142 VAL A C 1
ATOM 1132 O O . VAL A 1 142 ? 8.675 -8.873 8.306 1.00 82.44 142 VAL A O 1
ATOM 1135 N N . ASN A 1 143 ? 7.881 -6.781 8.547 1.00 85.88 143 ASN A N 1
ATOM 1136 C CA . ASN A 1 143 ? 7.030 -7.087 9.687 1.00 85.88 143 ASN A CA 1
ATOM 1137 C C . ASN A 1 143 ? 5.619 -6.590 9.422 1.00 85.88 143 ASN A C 1
ATOM 1139 O O . ASN A 1 143 ? 5.426 -5.442 9.027 1.00 85.88 143 ASN A O 1
ATOM 1143 N N . MET A 1 144 ? 4.633 -7.437 9.692 1.00 88.19 144 MET A N 1
ATOM 1144 C CA . MET A 1 144 ? 3.247 -6.997 9.752 1.00 88.19 144 MET A CA 1
ATOM 1145 C C . MET A 1 144 ? 3.044 -6.115 10.985 1.00 88.19 144 MET A C 1
ATOM 1147 O O . MET A 1 144 ? 3.508 -6.443 12.080 1.00 88.19 144 MET A O 1
ATOM 1151 N N . ILE A 1 145 ? 2.355 -5.000 10.793 1.00 87.94 145 ILE A N 1
ATOM 1152 C CA . ILE A 1 145 ? 1.924 -4.104 11.859 1.00 87.94 145 ILE A CA 1
ATOM 1153 C C . ILE A 1 145 ? 0.515 -4.549 12.255 1.00 87.94 145 ILE A C 1
ATOM 1155 O O . ILE A 1 145 ? -0.342 -4.704 11.387 1.00 87.94 145 ILE A O 1
ATOM 1159 N N . LYS A 1 146 ? 0.313 -4.814 13.547 1.00 69.25 146 LYS A N 1
ATOM 1160 C CA . LYS A 1 146 ? -0.980 -5.198 14.125 1.00 69.25 146 LYS A CA 1
ATOM 1161 C C . LYS A 1 146 ? -1.624 -4.018 14.831 1.00 69.25 146 LYS A C 1
ATOM 1163 O O . LYS A 1 146 ? -0.856 -3.222 15.417 1.00 69.25 146 LYS A O 1
#

Foldseek 3Di:
DDQQLVNLLVLVLVVCVVVVNNVVSVQCVLVSSCCSVPNQQAADDACVVSPRDLCEQEPPHPDRRDQAQEHEFEEGNHHDPLVRLVVQLCCDPPVNDPHHQEYEYEYQDDDVVSVVVNVVSVVVSVVSNHHYWYWHDDPRDIDTDD

Radius of gyration: 14.34 Å; Cα contacts (8 Å, |Δi|>4): 243; chains: 1; bounding box: 45×28×31 Å